Protein AF-A0A353ZXL9-F1 (afdb_monomer_lite)

Structure (mmCIF, N/CA/C/O backbone):
data_AF-A0A353ZXL9-F1
#
_entry.id   AF-A0A353ZXL9-F1
#
loop_
_atom_site.group_PDB
_atom_site.id
_atom_site.type_symbol
_atom_site.label_atom_id
_atom_site.label_alt_id
_atom_site.label_comp_id
_atom_site.label_asym_id
_atom_site.label_entity_id
_atom_site.label_seq_id
_atom_site.pdbx_PDB_ins_code
_atom_site.Cartn_x
_atom_site.Cartn_y
_atom_site.Cartn_z
_atom_site.occupancy
_atom_site.B_iso_or_equiv
_atom_site.auth_seq_id
_atom_site.auth_comp_id
_atom_site.auth_asym_id
_atom_site.auth_atom_id
_atom_site.pdbx_PDB_model_num
ATOM 1 N N . ALA A 1 1 ? 9.384 19.464 -4.577 1.00 44.44 1 ALA A N 1
ATOM 2 C CA . ALA A 1 1 ? 9.195 19.548 -6.039 1.00 44.44 1 ALA A CA 1
ATOM 3 C C . ALA A 1 1 ? 9.212 18.132 -6.593 1.00 44.44 1 ALA A C 1
ATOM 5 O O . ALA A 1 1 ? 10.160 17.411 -6.311 1.00 44.44 1 ALA A O 1
ATOM 6 N N . MET A 1 2 ? 8.154 17.696 -7.278 1.00 47.12 2 MET A N 1
ATOM 7 C CA . MET A 1 2 ? 8.129 16.373 -7.908 1.00 47.12 2 MET A CA 1
ATOM 8 C C . MET A 1 2 ? 8.989 16.441 -9.169 1.00 47.12 2 MET A C 1
ATOM 10 O O . MET A 1 2 ? 8.606 17.070 -10.151 1.00 47.12 2 MET A O 1
ATOM 14 N N . THR A 1 3 ? 10.189 15.875 -9.104 1.00 61.34 3 THR A N 1
ATOM 15 C CA . THR A 1 3 ? 11.103 15.776 -10.241 1.00 61.34 3 THR A CA 1
ATOM 16 C C . THR A 1 3 ? 10.408 14.998 -11.355 1.00 61.34 3 THR A C 1
ATOM 18 O O . THR A 1 3 ? 9.826 13.944 -11.092 1.00 61.34 3 THR A O 1
ATOM 21 N N . LEU A 1 4 ? 10.443 15.513 -12.588 1.00 64.88 4 LEU A N 1
ATOM 22 C CA . LEU A 1 4 ? 9.933 14.781 -13.748 1.00 64.88 4 LEU A CA 1
ATOM 23 C C . LEU A 1 4 ? 10.565 13.380 -13.774 1.00 64.88 4 LEU A C 1
ATOM 25 O O . LEU A 1 4 ? 11.781 13.268 -13.573 1.00 64.88 4 LEU A O 1
ATOM 29 N N . PRO A 1 5 ? 9.775 12.312 -13.985 1.00 67.25 5 PRO A N 1
ATOM 30 C CA . PRO A 1 5 ? 10.317 10.966 -14.013 1.00 67.25 5 PRO A CA 1
ATOM 31 C C . PRO A 1 5 ? 11.356 10.870 -15.131 1.00 67.25 5 PRO A C 1
ATOM 33 O O . PRO A 1 5 ? 11.065 11.110 -16.301 1.00 67.25 5 PRO A O 1
ATOM 36 N N . ARG A 1 6 ? 12.588 10.534 -14.738 1.00 80.19 6 ARG A N 1
ATOM 37 C CA . ARG A 1 6 ? 13.760 10.453 -15.621 1.00 80.19 6 ARG A CA 1
ATOM 38 C C . ARG A 1 6 ? 13.604 9.392 -16.721 1.00 80.19 6 ARG A C 1
ATOM 40 O O . ARG A 1 6 ? 14.282 9.487 -17.738 1.00 80.19 6 ARG A O 1
ATOM 47 N N . TRP A 1 7 ? 12.718 8.413 -16.524 1.00 84.94 7 TRP A N 1
ATOM 48 C CA . TRP A 1 7 ? 12.459 7.309 -17.450 1.00 84.94 7 TRP A CA 1
ATOM 49 C C . TRP A 1 7 ? 10.973 6.957 -17.506 1.00 84.94 7 TRP A C 1
ATOM 51 O O . TRP A 1 7 ? 10.260 7.099 -16.509 1.00 84.94 7 TRP A O 1
ATOM 61 N N . LYS A 1 8 ? 10.520 6.430 -18.649 1.00 88.19 8 LYS A N 1
ATOM 62 C CA . LYS A 1 8 ? 9.186 5.832 -18.782 1.00 88.19 8 LYS A CA 1
ATOM 63 C C . LYS A 1 8 ? 9.251 4.324 -18.555 1.00 88.19 8 LYS A C 1
ATOM 65 O O . LYS A 1 8 ? 10.103 3.642 -19.117 1.00 88.19 8 LYS A O 1
ATOM 70 N N . THR A 1 9 ? 8.301 3.778 -17.796 1.00 85.31 9 THR A N 1
ATOM 71 C CA . THR A 1 9 ? 8.232 2.334 -17.506 1.00 85.31 9 THR A CA 1
ATOM 72 C C . THR A 1 9 ? 8.159 1.484 -18.774 1.00 85.31 9 THR A C 1
ATOM 74 O O . THR A 1 9 ? 8.820 0.454 -18.850 1.00 85.31 9 THR A O 1
ATOM 77 N N . SER A 1 10 ? 7.413 1.922 -19.792 1.00 90.12 10 SER A N 1
ATOM 78 C CA . SER A 1 10 ? 7.309 1.207 -21.071 1.00 90.12 10 SER A CA 1
ATOM 79 C C . SER A 1 10 ? 8.652 1.082 -21.796 1.00 90.12 10 SER A C 1
ATOM 81 O O . SER A 1 10 ? 8.924 0.044 -22.394 1.00 90.12 10 SER A O 1
ATOM 83 N N . GLU A 1 11 ? 9.508 2.103 -21.712 1.00 91.81 11 GLU A N 1
ATOM 84 C CA . GLU A 1 11 ? 10.841 2.099 -22.324 1.00 91.81 11 GLU A CA 1
ATOM 85 C C . GLU A 1 11 ? 11.769 1.106 -21.613 1.00 91.81 11 GLU A C 1
ATOM 87 O O . GLU A 1 11 ? 12.456 0.331 -22.277 1.00 91.81 11 GLU A O 1
ATOM 92 N N . ILE A 1 12 ? 11.723 1.068 -20.275 1.00 90.25 12 ILE A N 1
ATOM 93 C CA . ILE A 1 12 ? 12.501 0.124 -19.458 1.00 90.25 12 ILE A CA 1
ATOM 94 C C . ILE A 1 12 ? 12.039 -1.319 -19.705 1.00 90.25 12 ILE A C 1
ATOM 96 O O . ILE A 1 12 ? 12.867 -2.213 -19.880 1.00 90.25 12 ILE A O 1
ATOM 100 N N . VAL A 1 13 ? 10.723 -1.561 -19.755 1.00 89.44 13 VAL A N 1
ATOM 101 C CA . VAL A 1 13 ? 10.155 -2.891 -20.043 1.00 89.44 13 VAL A CA 1
ATOM 102 C C . VAL A 1 13 ? 10.599 -3.369 -21.420 1.00 89.44 13 VAL A C 1
ATOM 104 O O . VAL A 1 13 ? 11.067 -4.496 -21.549 1.00 89.44 13 VAL A O 1
ATOM 107 N N . HIS A 1 14 ? 10.509 -2.510 -22.436 1.00 92.19 14 HIS A N 1
ATOM 108 C CA . HIS A 1 14 ? 10.928 -2.869 -23.783 1.00 92.19 14 HIS A CA 1
ATOM 109 C C . HIS A 1 14 ? 12.426 -3.204 -23.843 1.00 92.19 14 HIS A C 1
ATOM 111 O O . HIS A 1 14 ? 12.771 -4.269 -24.343 1.00 92.19 14 HIS A O 1
ATOM 117 N N . ALA A 1 15 ? 13.299 -2.366 -23.268 1.00 93.06 15 ALA A N 1
ATOM 118 C CA . ALA A 1 15 ? 14.740 -2.635 -23.214 1.00 93.06 15 ALA A CA 1
ATOM 119 C C . ALA A 1 15 ? 15.076 -3.939 -22.465 1.00 93.06 15 ALA A C 1
ATOM 121 O O . ALA A 1 15 ? 15.978 -4.670 -22.870 1.00 93.06 15 ALA A O 1
ATOM 122 N N . SER A 1 16 ? 14.314 -4.264 -21.415 1.00 90.00 16 SER A N 1
ATOM 123 C CA . SER A 1 16 ? 14.467 -5.515 -20.659 1.00 90.00 16 SER A CA 1
ATOM 124 C C . SER A 1 16 ? 14.080 -6.743 -21.484 1.00 90.00 16 SER A C 1
ATOM 126 O O . SER A 1 16 ? 14.797 -7.739 -21.471 1.00 90.00 16 SER A O 1
ATOM 128 N N . LEU A 1 17 ? 12.972 -6.670 -22.232 1.00 89.75 17 LEU A N 1
ATOM 129 C CA . LEU A 1 17 ? 12.500 -7.765 -23.087 1.00 89.75 17 LEU A CA 1
ATOM 130 C C . LEU A 1 17 ? 13.410 -7.997 -24.298 1.00 89.75 17 LEU A C 1
ATOM 132 O O . LEU A 1 17 ? 13.572 -9.135 -24.726 1.00 89.75 17 LEU A O 1
ATOM 136 N N . THR A 1 18 ? 14.013 -6.936 -24.840 1.00 93.38 18 THR A N 1
ATOM 137 C CA . THR A 1 18 ? 14.960 -7.031 -25.961 1.00 93.38 18 THR A CA 1
ATOM 138 C C . THR A 1 18 ? 16.404 -7.273 -25.518 1.00 93.38 18 THR A C 1
ATOM 140 O O . THR A 1 18 ? 17.283 -7.308 -26.372 1.00 93.38 18 THR A O 1
ATOM 143 N N . GLN A 1 19 ? 16.661 -7.400 -24.209 1.00 87.69 19 GLN A N 1
ATOM 144 C CA . GLN A 1 19 ? 18.001 -7.546 -23.620 1.00 87.69 19 GLN A CA 1
ATOM 145 C C . GLN A 1 19 ? 18.995 -6.467 -24.089 1.00 87.69 19 GLN A C 1
ATOM 147 O O . GLN A 1 19 ? 20.175 -6.727 -24.324 1.00 87.69 19 GLN A O 1
ATOM 152 N N . ASP A 1 20 ? 18.508 -5.236 -24.239 1.00 91.12 20 ASP A N 1
ATOM 153 C CA . ASP A 1 20 ? 19.304 -4.116 -24.729 1.00 91.12 20 ASP A CA 1
ATOM 154 C C . ASP A 1 20 ? 20.106 -3.482 -23.587 1.00 91.12 20 ASP A C 1
ATOM 156 O O . ASP A 1 20 ? 19.612 -2.637 -22.835 1.00 91.12 20 ASP A O 1
ATOM 160 N N . ALA A 1 21 ? 21.371 -3.886 -23.475 1.00 86.69 21 ALA A N 1
ATOM 161 C CA . ALA A 1 21 ? 22.278 -3.409 -22.437 1.00 86.69 21 ALA A CA 1
ATOM 162 C C . ALA A 1 21 ? 22.682 -1.926 -22.583 1.00 86.69 21 ALA A C 1
ATOM 164 O O . ALA A 1 21 ? 23.240 -1.360 -21.644 1.00 86.69 21 ALA A O 1
ATOM 165 N N . ALA A 1 22 ? 22.405 -1.281 -23.725 1.00 92.00 22 ALA A N 1
ATOM 166 C CA . ALA A 1 22 ? 22.723 0.130 -23.953 1.00 92.00 22 ALA A CA 1
ATOM 167 C C . ALA A 1 22 ? 21.638 1.086 -23.423 1.00 92.00 22 ALA A C 1
ATOM 169 O O . ALA A 1 22 ? 21.855 2.299 -23.362 1.00 92.00 22 ALA A O 1
ATOM 170 N N . ARG A 1 23 ? 20.474 0.560 -23.018 1.00 91.81 23 ARG A N 1
ATOM 171 C CA . ARG A 1 23 ? 19.369 1.324 -22.421 1.00 91.81 23 ARG A CA 1
ATOM 172 C C . ARG A 1 23 ? 19.077 0.856 -20.989 1.00 91.81 23 ARG A C 1
ATOM 174 O O . ARG A 1 23 ? 19.382 -0.285 -20.642 1.00 91.81 23 ARG A O 1
ATOM 181 N N . PRO A 1 24 ? 18.477 1.713 -20.135 1.00 90.88 24 PRO A N 1
ATOM 182 C CA . PRO A 1 24 ? 18.011 1.291 -18.816 1.00 90.88 24 PRO A CA 1
ATOM 183 C C . PRO A 1 24 ? 17.079 0.076 -18.922 1.00 90.88 24 PRO A C 1
ATOM 185 O O . PRO A 1 24 ? 16.075 0.130 -19.628 1.00 90.88 24 PRO A O 1
ATOM 188 N N . HIS A 1 25 ? 17.404 -0.998 -18.207 1.00 89.25 25 HIS A N 1
ATOM 189 C CA . HIS A 1 25 ? 16.661 -2.258 -18.189 1.00 89.25 25 HIS A CA 1
ATOM 190 C C . HIS A 1 25 ? 16.655 -2.850 -16.771 1.00 89.25 25 HIS A C 1
ATOM 192 O O . HIS A 1 25 ? 17.436 -2.441 -15.909 1.00 89.25 25 HIS A O 1
ATOM 198 N N . PHE A 1 26 ? 15.762 -3.802 -16.511 1.00 85.19 26 PHE A N 1
ATOM 199 C CA . PHE A 1 26 ? 15.720 -4.526 -15.246 1.00 85.19 26 PHE A CA 1
ATOM 200 C C . PHE A 1 26 ? 16.854 -5.550 -15.177 1.00 85.19 26 PHE A C 1
ATOM 202 O O . PHE A 1 26 ? 17.006 -6.380 -16.072 1.00 85.19 26 PHE A O 1
ATOM 209 N N . LEU A 1 27 ? 17.625 -5.519 -14.090 1.00 80.62 27 LEU A N 1
ATOM 210 C CA . LEU A 1 27 ? 18.603 -6.557 -13.783 1.00 80.62 27 LEU A CA 1
ATOM 211 C C . LEU A 1 27 ? 17.886 -7.722 -13.099 1.00 80.62 27 LEU A C 1
ATOM 213 O O . LEU A 1 27 ? 17.149 -7.524 -12.133 1.00 80.62 27 LEU A O 1
ATOM 217 N N . ALA A 1 28 ? 18.079 -8.934 -13.613 1.00 73.56 28 ALA A N 1
ATOM 218 C CA . ALA A 1 28 ? 17.532 -10.127 -12.986 1.00 73.56 28 ALA A CA 1
ATOM 219 C C . ALA A 1 28 ? 18.352 -10.522 -11.738 1.00 73.56 28 ALA A C 1
ATOM 221 O O . ALA A 1 28 ? 19.579 -10.405 -11.767 1.00 73.56 28 ALA A O 1
ATOM 222 N N . PRO A 1 29 ? 17.705 -11.050 -10.681 1.00 72.25 29 PRO A N 1
ATOM 223 C CA . PRO A 1 29 ? 16.257 -11.171 -10.507 1.00 72.25 29 PRO A CA 1
ATOM 224 C C . PRO A 1 29 ? 15.657 -9.866 -9.959 1.00 72.25 29 PRO A C 1
ATOM 226 O O . PRO A 1 29 ? 16.016 -9.424 -8.870 1.00 72.25 29 PRO A O 1
ATOM 229 N N . VAL A 1 30 ? 14.709 -9.265 -10.686 1.00 66.19 30 VAL A N 1
ATOM 230 C CA . VAL A 1 30 ? 13.892 -8.176 -10.135 1.00 66.19 30 VAL A CA 1
ATOM 231 C C . VAL A 1 30 ? 12.631 -8.786 -9.529 1.00 66.19 30 VAL A C 1
ATOM 233 O O . VAL A 1 30 ? 11.938 -9.565 -10.189 1.00 66.19 30 VAL A O 1
ATOM 236 N N . ASP A 1 31 ? 12.328 -8.454 -8.276 1.00 68.81 31 ASP A N 1
ATOM 237 C CA . ASP A 1 31 ? 11.070 -8.872 -7.666 1.00 68.81 31 ASP A CA 1
ATOM 238 C C . ASP A 1 31 ? 9.918 -8.018 -8.218 1.00 68.81 31 ASP A C 1
ATOM 240 O O . ASP A 1 31 ? 9.647 -6.897 -7.778 1.00 68.81 31 ASP A O 1
ATOM 244 N N . LEU A 1 32 ? 9.230 -8.562 -9.221 1.00 67.31 32 LEU A N 1
ATOM 245 C CA . LEU A 1 32 ? 8.052 -7.939 -9.819 1.00 67.31 32 LEU A CA 1
ATOM 246 C C . LEU A 1 32 ? 6.862 -7.871 -8.846 1.00 67.31 32 LEU A C 1
ATOM 248 O O . LEU A 1 32 ? 5.935 -7.097 -9.095 1.00 67.31 32 LEU A O 1
ATOM 252 N N . GLN A 1 33 ? 6.871 -8.627 -7.737 1.00 63.75 33 GLN A N 1
ATOM 253 C CA . GLN A 1 33 ? 5.816 -8.558 -6.724 1.00 63.75 33 GLN A CA 1
ATOM 254 C C . GLN A 1 33 ? 5.814 -7.211 -6.014 1.00 63.75 33 GLN A C 1
ATOM 256 O O . GLN A 1 33 ? 4.738 -6.676 -5.769 1.00 63.75 33 GLN A O 1
ATOM 261 N N . VAL A 1 34 ? 6.980 -6.610 -5.760 1.00 64.31 34 VAL A N 1
ATOM 262 C CA . VAL A 1 34 ? 7.062 -5.278 -5.141 1.00 64.31 34 VAL A CA 1
ATOM 263 C C . VAL A 1 34 ? 6.475 -4.216 -6.074 1.00 64.31 34 VAL A C 1
ATOM 265 O O . VAL A 1 34 ? 5.670 -3.396 -5.643 1.00 64.31 34 VAL A O 1
ATOM 268 N N . ILE A 1 35 ? 6.771 -4.285 -7.376 1.00 61.38 35 ILE A N 1
ATOM 269 C CA . ILE A 1 35 ? 6.202 -3.372 -8.385 1.00 61.38 35 ILE A CA 1
ATOM 270 C C . ILE A 1 35 ? 4.680 -3.559 -8.501 1.00 61.38 35 ILE A C 1
ATOM 272 O O . ILE A 1 35 ? 3.935 -2.585 -8.603 1.00 61.38 35 ILE A O 1
ATOM 276 N N . LYS A 1 36 ? 4.198 -4.805 -8.436 1.00 62.22 36 LYS A N 1
ATOM 277 C CA . LYS A 1 36 ? 2.765 -5.125 -8.424 1.00 62.22 36 LYS A CA 1
ATOM 278 C C . LYS A 1 36 ? 2.079 -4.658 -7.133 1.00 62.22 36 LYS A C 1
ATOM 280 O O . LYS A 1 36 ? 0.956 -4.166 -7.193 1.00 62.22 36 LYS A O 1
ATOM 285 N N . ALA A 1 37 ? 2.751 -4.758 -5.987 1.00 58.88 37 ALA A N 1
ATOM 286 C CA . ALA A 1 37 ? 2.271 -4.278 -4.693 1.00 58.88 37 ALA A CA 1
ATOM 287 C C . ALA A 1 37 ? 2.232 -2.742 -4.619 1.00 58.88 37 ALA A C 1
ATOM 289 O O . ALA A 1 37 ? 1.343 -2.179 -3.986 1.00 58.88 37 ALA A O 1
ATOM 290 N N . CYS A 1 38 ? 3.099 -2.036 -5.353 1.00 59.12 38 CYS A N 1
ATOM 291 C CA . CYS A 1 38 ? 2.945 -0.593 -5.565 1.00 59.12 38 CYS A CA 1
ATOM 292 C C . CYS A 1 38 ? 1.650 -0.236 -6.328 1.00 59.12 38 CYS A C 1
ATOM 294 O O . CYS A 1 38 ? 1.227 0.917 -6.303 1.00 59.12 38 CYS A O 1
ATOM 296 N N . GLY A 1 39 ? 1.018 -1.214 -6.988 1.00 53.47 39 GLY A N 1
ATOM 297 C CA . GLY A 1 39 ? -0.257 -1.108 -7.694 1.00 53.47 39 GLY A CA 1
ATOM 298 C C . GLY A 1 39 ? -1.466 -1.643 -6.920 1.00 53.47 39 GLY A C 1
ATOM 299 O O . GLY A 1 39 ? -2.471 -1.961 -7.560 1.00 53.47 39 GLY A O 1
ATOM 300 N N . VAL A 1 40 ? -1.408 -1.766 -5.584 1.00 52.41 40 VAL A N 1
ATOM 301 C CA . VAL A 1 40 ? -2.607 -2.012 -4.758 1.00 52.41 40 VAL A CA 1
ATOM 302 C C . VAL A 1 40 ? -3.588 -0.862 -5.011 1.00 52.41 40 VAL A C 1
ATOM 304 O O . VAL A 1 40 ? -3.424 0.262 -4.550 1.00 52.41 40 VAL A O 1
ATOM 307 N N . THR A 1 41 ? -4.571 -1.147 -5.858 1.00 55.75 41 THR A N 1
ATOM 308 C CA . THR A 1 41 ? -5.429 -0.175 -6.553 1.00 55.75 41 THR A CA 1
ATOM 309 C C . THR A 1 41 ? -6.841 -0.123 -5.983 1.00 55.75 41 THR A C 1
ATOM 311 O O . THR A 1 41 ? -7.703 0.551 -6.533 1.00 55.75 41 THR A O 1
ATOM 314 N N . PHE A 1 42 ? -7.072 -0.777 -4.849 1.00 62.72 42 PHE A N 1
ATOM 315 C CA . PHE A 1 42 ? -8.319 -0.703 -4.103 1.00 62.72 42 PHE A CA 1
ATOM 316 C C . PHE A 1 42 ? -7.954 -0.487 -2.641 1.00 62.72 42 PHE A C 1
ATOM 318 O O . PHE A 1 42 ? -7.516 -1.413 -1.959 1.00 62.72 42 PHE A O 1
ATOM 325 N N . VAL A 1 43 ? -8.070 0.765 -2.191 1.00 66.81 43 VAL A N 1
ATOM 326 C CA . VAL A 1 43 ? -7.879 1.150 -0.783 1.00 66.81 43 VAL A CA 1
ATOM 327 C C . VAL A 1 43 ? -8.737 0.258 0.118 1.00 66.81 43 VAL A C 1
ATOM 329 O O . VAL A 1 43 ? -8.253 -0.194 1.147 1.00 66.81 43 VAL A O 1
ATOM 332 N N . ASP A 1 44 ? -9.930 -0.116 -0.343 1.00 69.12 44 ASP A N 1
ATOM 333 C CA . ASP A 1 44 ? -10.810 -1.087 0.308 1.00 69.12 44 ASP A CA 1
ATOM 334 C C . ASP A 1 44 ? -10.134 -2.443 0.528 1.00 69.12 44 ASP A C 1
ATOM 336 O O . ASP A 1 44 ? -10.076 -2.920 1.653 1.00 69.12 44 ASP A O 1
ATOM 340 N N . SER A 1 45 ? -9.553 -3.055 -0.510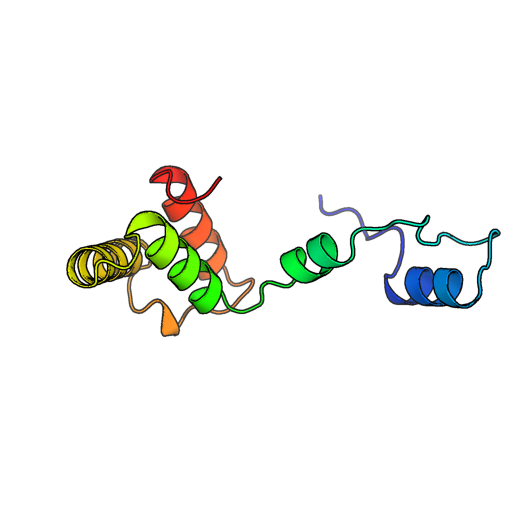 1.00 71.06 45 SER A N 1
ATOM 341 C CA . SER A 1 45 ? -8.869 -4.351 -0.374 1.00 71.06 45 SER A CA 1
ATOM 342 C C . SER A 1 45 ? -7.632 -4.270 0.516 1.00 71.06 45 SER A C 1
ATOM 344 O O . SER A 1 45 ? -7.256 -5.257 1.145 1.00 71.06 45 SER A O 1
ATOM 346 N N . MET A 1 46 ? -6.985 -3.105 0.562 1.00 73.44 46 MET A N 1
ATOM 347 C CA . MET A 1 46 ? -5.860 -2.875 1.455 1.00 73.44 46 MET A CA 1
ATOM 348 C C . MET A 1 46 ? -6.302 -2.755 2.912 1.00 73.44 46 MET A C 1
ATOM 350 O O . MET A 1 46 ? -5.730 -3.410 3.777 1.00 73.44 46 MET A O 1
ATOM 354 N N . ILE A 1 47 ? -7.325 -1.943 3.172 1.00 75.88 47 ILE A N 1
ATOM 355 C CA . ILE A 1 47 ? -7.901 -1.752 4.502 1.00 75.88 47 ILE A CA 1
ATOM 356 C C . ILE A 1 47 ? -8.471 -3.073 5.017 1.00 75.88 47 ILE A C 1
ATOM 358 O O . ILE A 1 47 ? -8.184 -3.449 6.147 1.00 75.88 47 ILE A O 1
ATOM 362 N N . GLU A 1 48 ? -9.195 -3.821 4.185 1.00 80.44 48 GLU A N 1
ATOM 363 C CA . GLU A 1 48 ? -9.724 -5.137 4.553 1.00 80.44 48 GLU A CA 1
ATOM 364 C C . GLU A 1 48 ? -8.611 -6.134 4.898 1.00 80.44 48 GLU A C 1
ATOM 366 O O . GLU A 1 48 ? -8.751 -6.882 5.860 1.00 80.44 48 GLU A O 1
ATOM 371 N N . ARG A 1 49 ? -7.465 -6.092 4.204 1.00 81.50 49 ARG A N 1
ATOM 372 C CA . ARG A 1 49 ? -6.282 -6.885 4.578 1.00 81.50 49 ARG A CA 1
ATOM 373 C C . ARG A 1 49 ? -5.695 -6.487 5.929 1.00 81.50 49 ARG A C 1
ATOM 375 O O . ARG A 1 49 ? -5.370 -7.359 6.724 1.00 81.50 49 ARG A O 1
ATOM 382 N N . VAL A 1 50 ? -5.575 -5.187 6.201 1.00 78.06 50 VAL A N 1
ATOM 383 C CA . VAL A 1 50 ? -5.102 -4.695 7.506 1.00 78.06 50 VAL A CA 1
ATOM 384 C C . VAL A 1 50 ? -6.060 -5.128 8.620 1.00 78.06 50 VAL A C 1
ATOM 386 O O . VAL A 1 50 ? -5.617 -5.550 9.684 1.00 78.06 50 VAL A O 1
ATOM 389 N N . ILE A 1 51 ? -7.371 -5.063 8.380 1.00 83.00 51 ILE A N 1
ATOM 390 C CA . ILE A 1 51 ? -8.390 -5.521 9.331 1.00 83.00 51 ILE A CA 1
ATOM 391 C C . ILE A 1 51 ? -8.252 -7.028 9.567 1.00 83.00 51 ILE A C 1
ATOM 393 O O . ILE A 1 51 ? -8.187 -7.457 10.716 1.00 83.00 51 ILE A O 1
ATOM 397 N N . GLU A 1 52 ? -8.145 -7.829 8.505 1.00 84.75 52 GLU A N 1
ATOM 398 C CA . GLU A 1 52 ? -7.945 -9.278 8.604 1.00 84.75 52 GLU A CA 1
ATOM 399 C C . GLU A 1 52 ? -6.701 -9.627 9.439 1.00 84.75 52 GLU A C 1
ATOM 401 O O . GLU A 1 52 ? -6.798 -10.401 10.394 1.00 84.75 52 GLU A O 1
ATOM 406 N N . GLU A 1 53 ? -5.556 -9.009 9.138 1.00 84.56 53 GLU A N 1
ATOM 407 C CA . GLU A 1 53 ? -4.280 -9.260 9.814 1.00 84.56 53 GLU A CA 1
ATOM 408 C C . GLU A 1 53 ? -4.341 -8.921 11.312 1.00 84.56 53 GLU A C 1
ATOM 410 O O . GLU A 1 53 ? -3.814 -9.654 12.149 1.00 84.56 53 GLU A O 1
ATOM 415 N N . ARG A 1 54 ? -5.033 -7.836 11.681 1.00 80.88 54 ARG A N 1
ATOM 416 C CA . ARG A 1 54 ? -5.169 -7.412 13.085 1.00 80.88 54 ARG A CA 1
ATOM 417 C C . ARG A 1 54 ? -6.178 -8.246 13.869 1.00 80.88 54 ARG A C 1
ATOM 419 O O . ARG A 1 54 ? -6.026 -8.414 15.086 1.00 80.88 54 ARG A O 1
ATOM 426 N N . CYS A 1 55 ? -7.207 -8.749 13.199 1.00 87.44 55 CYS A N 1
ATOM 427 C CA . CYS A 1 55 ? -8.289 -9.496 13.831 1.00 87.44 55 CYS A CA 1
ATOM 428 C C . CYS A 1 55 ? -8.022 -11.005 13.868 1.00 87.44 55 CYS A C 1
ATOM 430 O O . CYS A 1 55 ? -8.611 -11.688 14.703 1.00 87.44 55 CYS A O 1
ATOM 432 N N . GLY A 1 56 ? -7.130 -11.527 13.018 1.00 85.81 56 GLY A N 1
ATOM 433 C CA . GLY A 1 56 ? -6.777 -12.949 12.993 1.00 85.81 56 GLY A CA 1
ATOM 434 C C . GLY A 1 56 ? -7.971 -13.856 12.680 1.00 85.81 56 GLY A C 1
ATOM 435 O O . GLY A 1 56 ? -8.061 -14.958 13.213 1.00 85.81 56 GLY A O 1
ATOM 436 N N . GLY A 1 57 ? -8.921 -13.367 11.877 1.00 85.81 57 GLY A N 1
ATOM 437 C CA . GLY A 1 57 ? -10.163 -14.073 11.542 1.00 85.81 57 GLY A CA 1
ATOM 438 C C . GLY A 1 57 ? -11.320 -13.898 12.537 1.00 85.81 57 GLY A C 1
ATOM 439 O O . GLY A 1 57 ? -12.403 -14.422 12.286 1.00 85.81 57 GLY A O 1
ATOM 440 N N . ASP A 1 58 ? -11.146 -13.149 13.632 1.00 91.69 58 ASP A N 1
ATOM 441 C CA . ASP A 1 58 ? -12.242 -12.831 14.555 1.00 91.69 58 ASP A CA 1
ATOM 442 C C . ASP A 1 58 ? -13.215 -11.812 13.936 1.00 91.69 58 ASP A C 1
ATOM 444 O O . ASP A 1 58 ? -12.877 -10.647 13.702 1.00 91.69 58 ASP A O 1
ATOM 448 N N . ALA A 1 59 ? -14.446 -12.260 13.683 1.00 87.44 59 ALA A N 1
ATOM 449 C CA . ALA A 1 59 ? -15.479 -11.463 13.039 1.00 87.44 59 ALA A CA 1
ATOM 450 C C . ALA A 1 59 ? -15.965 -10.272 13.886 1.00 87.44 59 ALA A C 1
ATOM 452 O O . ALA A 1 59 ? -16.296 -9.234 13.309 1.00 87.44 59 ALA A O 1
ATOM 453 N N . SER A 1 60 ? -16.008 -10.387 15.221 1.00 90.44 60 SER A N 1
ATOM 454 C CA . SER A 1 60 ? -16.476 -9.290 16.084 1.00 90.44 60 SER A CA 1
ATOM 455 C C . SER A 1 60 ? -15.432 -8.178 16.135 1.00 90.44 60 SER A C 1
ATOM 457 O O . SER A 1 60 ? -15.744 -7.017 15.866 1.00 90.44 60 SER A O 1
ATOM 459 N N . ARG A 1 61 ? -14.163 -8.554 16.323 1.00 87.12 61 ARG A N 1
ATOM 460 C CA . ARG A 1 61 ? -13.029 -7.626 16.270 1.00 87.12 61 ARG A CA 1
ATOM 461 C C . ARG A 1 61 ? -12.912 -6.968 14.898 1.00 87.12 61 ARG A C 1
ATOM 463 O O . ARG A 1 61 ? -12.602 -5.783 14.819 1.00 87.12 61 ARG A O 1
ATOM 470 N N . ALA A 1 62 ? -13.188 -7.706 13.820 1.00 87.25 62 ALA A N 1
ATOM 471 C CA . ALA A 1 62 ? -13.195 -7.148 12.470 1.00 87.25 62 ALA A CA 1
ATOM 472 C C . ALA A 1 62 ? -14.313 -6.115 12.273 1.00 87.25 62 ALA A C 1
ATOM 474 O O . ALA A 1 62 ? -14.101 -5.109 11.597 1.00 87.25 62 ALA A O 1
ATOM 475 N N . ALA A 1 63 ? -15.493 -6.330 12.862 1.00 87.56 63 ALA A N 1
ATOM 476 C CA . ALA A 1 63 ? -16.581 -5.357 12.831 1.00 87.56 63 ALA A CA 1
ATOM 477 C C . ALA A 1 63 ? -16.221 -4.076 13.604 1.00 87.56 63 ALA A C 1
ATOM 479 O O . ALA A 1 63 ? -16.355 -2.983 13.055 1.00 87.56 63 ALA A O 1
ATOM 480 N N . GLU A 1 64 ? -15.676 -4.203 14.819 1.00 87.00 64 GLU A N 1
ATOM 481 C CA . GLU A 1 64 ? -15.207 -3.061 15.620 1.00 87.00 64 GLU A CA 1
ATOM 482 C C . GLU A 1 64 ? -14.131 -2.247 14.887 1.00 87.00 64 GLU A C 1
ATOM 484 O O . GLU A 1 64 ? -14.190 -1.015 14.842 1.00 87.00 64 GLU A O 1
ATOM 489 N N . MET A 1 65 ? -13.177 -2.930 14.246 1.00 82.81 65 MET A N 1
ATOM 490 C CA . MET A 1 65 ? -12.140 -2.287 13.440 1.00 82.81 65 MET A CA 1
ATOM 491 C C . MET A 1 65 ? -12.706 -1.580 12.205 1.00 82.81 65 MET A C 1
ATOM 493 O O . MET A 1 65 ? -12.294 -0.457 11.915 1.00 82.81 65 MET A O 1
ATOM 497 N N . ARG A 1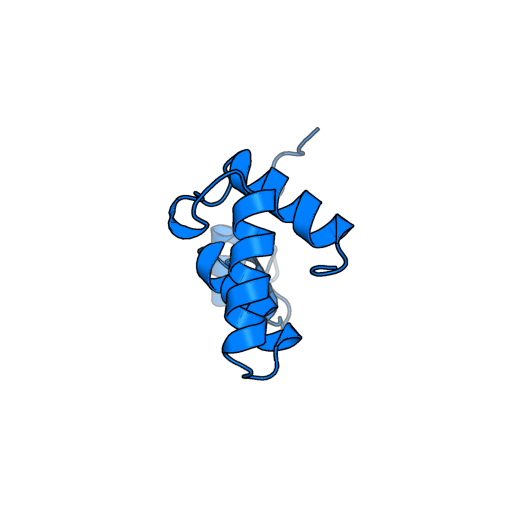 66 ? -13.674 -2.175 11.493 1.00 83.94 66 ARG A N 1
ATOM 498 C CA . ARG A 1 66 ? -14.347 -1.500 10.366 1.00 83.94 66 ARG A CA 1
ATOM 499 C C . ARG A 1 66 ? -15.043 -0.222 10.808 1.00 83.94 66 ARG A C 1
ATOM 501 O O . ARG A 1 66 ? -14.965 0.776 10.097 1.00 83.94 66 ARG A O 1
ATOM 508 N N . GLU A 1 67 ? -15.689 -0.225 11.970 1.00 84.44 67 GLU A N 1
ATOM 509 C CA . GLU A 1 67 ? -16.306 0.988 12.498 1.00 84.44 67 GLU A CA 1
ATOM 510 C C . GLU A 1 67 ? -15.278 2.053 12.891 1.00 84.44 67 GLU A C 1
ATOM 512 O O . GLU A 1 67 ? -15.474 3.231 12.587 1.00 84.44 67 GLU A O 1
ATOM 517 N N . LEU A 1 68 ? -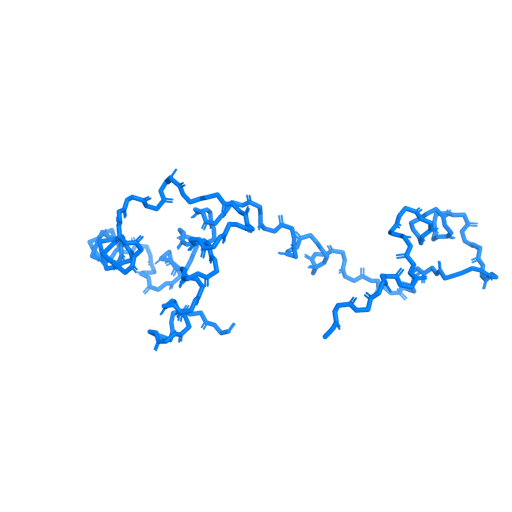14.189 1.660 13.562 1.00 79.31 68 LEU A N 1
ATOM 518 C CA . LEU A 1 68 ? -13.099 2.566 13.929 1.00 79.31 68 LEU A CA 1
ATOM 519 C C . LEU A 1 68 ? -12.530 3.249 12.681 1.00 79.31 68 LEU A C 1
ATOM 521 O O . LEU A 1 68 ? -12.447 4.477 12.626 1.00 79.31 68 LEU A O 1
ATOM 525 N N . VAL A 1 69 ? -12.210 2.449 11.663 1.00 76.44 69 VAL A N 1
ATOM 526 C CA . VAL A 1 69 ? -11.690 2.934 10.387 1.00 76.44 69 VAL A CA 1
ATOM 527 C C . VAL A 1 69 ? -12.743 3.788 9.670 1.00 76.44 69 VAL A C 1
ATOM 529 O O . VAL A 1 69 ? -12.424 4.879 9.222 1.00 76.44 69 VAL A O 1
ATOM 532 N N . GLY A 1 70 ? -14.018 3.395 9.628 1.00 78.56 70 GLY A N 1
ATOM 533 C CA . GLY A 1 70 ? -15.080 4.216 9.029 1.00 78.56 70 GLY A CA 1
ATOM 534 C C . GLY A 1 70 ? -15.248 5.592 9.695 1.00 78.56 70 GLY A C 1
ATOM 535 O O . GLY A 1 70 ? -15.370 6.609 9.009 1.00 78.56 70 GLY A O 1
ATOM 536 N N . ARG A 1 71 ? -15.180 5.658 11.035 1.00 77.12 71 ARG A N 1
ATOM 537 C CA . ARG A 1 71 ? -15.230 6.924 11.793 1.00 77.12 71 ARG A CA 1
ATOM 538 C C . ARG A 1 71 ? -14.028 7.818 11.496 1.00 77.12 71 ARG A C 1
ATOM 540 O O . ARG A 1 71 ? -14.213 9.006 11.247 1.00 77.12 71 ARG A O 1
ATOM 547 N N . ALA A 1 72 ? -12.827 7.244 11.471 1.00 69.81 72 ALA A N 1
ATOM 548 C CA . ALA A 1 72 ? -11.593 7.940 11.111 1.00 69.81 72 ALA A CA 1
ATOM 549 C C . ALA A 1 72 ? -11.640 8.565 9.704 1.00 69.81 72 ALA A C 1
ATOM 551 O O . ALA A 1 72 ? -11.017 9.596 9.459 1.00 69.81 72 ALA A O 1
ATOM 552 N N . LEU A 1 73 ? -12.388 7.948 8.788 1.00 69.38 73 LEU A N 1
ATOM 553 C CA . LEU A 1 73 ? -12.470 8.336 7.378 1.00 69.38 73 LEU A CA 1
ATOM 554 C C . LEU A 1 73 ? -13.680 9.215 7.045 1.00 69.38 73 LEU A C 1
ATOM 556 O O . LEU A 1 73 ? -13.837 9.623 5.895 1.00 69.38 73 LEU A O 1
ATOM 560 N N . GLY A 1 74 ? -14.527 9.524 8.033 1.00 67.25 74 GLY A N 1
ATOM 561 C CA . GLY A 1 74 ? -15.714 10.359 7.850 1.00 67.25 74 GLY A CA 1
ATOM 562 C C . GLY A 1 74 ? -16.850 9.687 7.070 1.00 67.25 74 GLY A C 1
ATOM 563 O O . GLY A 1 74 ? -17.680 10.391 6.495 1.00 67.25 74 GLY A O 1
ATOM 564 N N . GLY A 1 75 ? -16.909 8.350 7.020 1.00 70.44 75 GLY A N 1
ATOM 565 C CA . GLY A 1 75 ? -17.965 7.632 6.304 1.00 70.44 75 GLY A CA 1
ATOM 566 C C . GLY A 1 75 ? -17.620 6.187 5.937 1.00 70.44 75 GLY A C 1
ATOM 567 O O . GLY A 1 75 ? -16.809 5.531 6.584 1.00 70.44 75 GLY A O 1
ATOM 568 N N . SER A 1 76 ? -18.269 5.672 4.887 1.00 66.56 76 SER A N 1
ATOM 569 C CA . SER A 1 76 ? -18.032 4.306 4.405 1.00 66.56 76 SER A CA 1
ATOM 570 C C . SER A 1 76 ? -16.716 4.204 3.636 1.00 66.56 76 SER A C 1
ATOM 572 O O . SER A 1 76 ? -16.515 4.921 2.648 1.00 66.56 76 SER A O 1
ATOM 574 N N . ILE A 1 77 ? -15.877 3.242 4.037 1.00 65.06 77 ILE A N 1
ATOM 575 C CA . ILE A 1 77 ? -14.629 2.850 3.359 1.00 65.06 77 ILE A CA 1
ATOM 576 C C . ILE A 1 77 ? -14.866 2.649 1.855 1.00 65.06 77 ILE A C 1
ATOM 578 O O . ILE A 1 77 ? -14.111 3.181 1.049 1.00 65.06 77 ILE A O 1
ATOM 582 N N . SER A 1 78 ? -16.005 2.045 1.489 1.00 67.31 78 SER A N 1
ATOM 583 C CA . SER A 1 78 ? -16.400 1.709 0.110 1.00 67.31 78 SER A CA 1
ATOM 584 C C . SER A 1 78 ? -16.504 2.886 -0.872 1.00 67.31 78 SER A C 1
ATOM 586 O O . SER A 1 78 ? -16.794 2.691 -2.051 1.00 67.31 78 SER A O 1
ATOM 588 N N . SER A 1 79 ? -16.379 4.123 -0.392 1.00 70.62 79 SER A N 1
ATOM 589 C CA . SER A 1 79 ? -16.473 5.342 -1.202 1.00 70.62 79 SER A CA 1
ATOM 590 C C . SER A 1 79 ? -15.111 5.973 -1.522 1.00 70.62 79 SER A C 1
ATOM 592 O O . SER A 1 79 ? -15.043 6.967 -2.252 1.00 70.62 79 SER A O 1
ATOM 594 N N . ILE A 1 80 ? -14.011 5.413 -1.008 1.00 7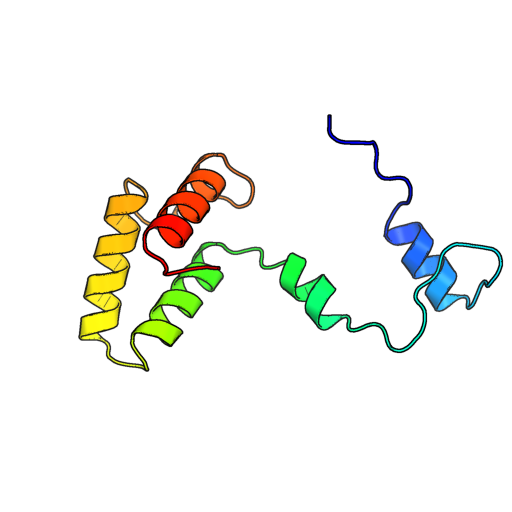2.31 80 ILE A N 1
ATOM 595 C CA . ILE A 1 80 ? -12.687 6.029 -1.106 1.00 72.31 80 ILE A CA 1
ATOM 596 C C . ILE A 1 80 ? -12.054 5.754 -2.468 1.00 72.31 80 ILE A C 1
ATOM 598 O O . ILE A 1 80 ? -11.720 4.628 -2.834 1.00 72.31 80 ILE A O 1
ATOM 602 N N . ARG A 1 81 ? -11.806 6.831 -3.221 1.00 72.62 81 ARG A N 1
ATOM 603 C CA . ARG A 1 81 ? -11.137 6.751 -4.523 1.00 72.62 81 ARG A CA 1
ATOM 604 C C . ARG A 1 81 ? -9.606 6.725 -4.372 1.00 72.62 81 ARG A C 1
ATOM 606 O O . ARG A 1 81 ? -9.058 7.621 -3.720 1.00 72.62 81 ARG A O 1
ATOM 613 N N . PRO A 1 82 ? -8.886 5.802 -5.036 1.00 70.69 82 PRO A N 1
ATOM 614 C CA . PRO A 1 82 ? -7.423 5.791 -5.053 1.00 70.69 82 PRO A CA 1
ATOM 615 C C . PRO A 1 82 ? -6.818 7.114 -5.542 1.00 70.69 82 PRO A C 1
ATOM 617 O O . PRO A 1 82 ? -7.314 7.723 -6.492 1.00 70.69 82 PRO A O 1
ATOM 620 N N . GLY A 1 83 ? -5.744 7.562 -4.885 1.00 71.94 83 GLY A N 1
ATOM 621 C CA . GLY A 1 83 ? -5.048 8.815 -5.209 1.00 71.94 83 GLY A CA 1
ATOM 622 C C . GLY A 1 83 ? -5.810 10.098 -4.851 1.00 71.94 83 GLY A C 1
ATOM 623 O O . GLY A 1 83 ? -5.306 11.190 -5.101 1.00 71.94 83 GLY A O 1
ATOM 624 N N . SER A 1 84 ? -7.008 9.991 -4.271 1.00 77.62 84 SER A N 1
ATOM 625 C CA . SER A 1 84 ? -7.770 11.152 -3.807 1.00 77.62 84 SER A CA 1
ATOM 626 C C . SER A 1 84 ? -7.211 11.726 -2.495 1.00 77.62 84 SER A C 1
ATOM 628 O O . SER A 1 84 ? -6.527 11.016 -1.750 1.00 77.62 84 SER A O 1
ATOM 630 N N . PRO A 1 85 ? -7.548 12.983 -2.149 1.00 79.06 85 PRO A N 1
ATOM 631 C CA . PRO A 1 85 ? -7.231 13.546 -0.837 1.00 79.06 85 PRO A CA 1
ATOM 632 C C . PRO A 1 85 ? -7.765 12.701 0.329 1.00 79.06 85 PRO A C 1
ATOM 634 O O . PRO A 1 85 ? -7.064 12.530 1.321 1.00 79.06 85 PRO A O 1
ATOM 637 N N . ALA A 1 86 ? -8.954 12.105 0.183 1.00 74.81 86 ALA A N 1
ATOM 638 C CA . ALA A 1 86 ? -9.537 11.214 1.187 1.00 74.81 86 ALA A CA 1
ATOM 639 C C . ALA A 1 86 ? -8.687 9.950 1.406 1.00 74.81 86 ALA A C 1
ATOM 641 O O . ALA A 1 86 ? -8.470 9.545 2.542 1.00 74.81 86 ALA A O 1
ATOM 642 N N . ALA A 1 87 ? -8.130 9.367 0.337 1.00 75.12 87 ALA A N 1
ATOM 643 C CA . ALA A 1 87 ? -7.214 8.229 0.451 1.00 75.12 87 ALA A CA 1
ATOM 644 C C . ALA A 1 87 ? -5.894 8.605 1.150 1.00 75.12 87 ALA A C 1
ATOM 646 O O . ALA A 1 87 ? -5.334 7.805 1.899 1.00 75.12 87 ALA A O 1
ATOM 647 N N . ALA A 1 88 ? -5.393 9.824 0.927 1.00 78.00 88 ALA A N 1
ATOM 648 C CA . ALA A 1 88 ? -4.205 10.317 1.619 1.00 78.00 88 ALA A CA 1
ATOM 649 C C . ALA A 1 88 ? -4.467 10.541 3.116 1.00 78.00 88 ALA A C 1
ATOM 651 O O . ALA A 1 88 ? -3.619 10.198 3.936 1.00 78.00 88 ALA A O 1
ATOM 652 N N . GLU A 1 89 ? -5.636 11.075 3.472 1.00 76.94 89 GLU A N 1
ATOM 653 C CA . GLU A 1 89 ? -6.036 11.251 4.869 1.00 76.94 89 GLU A CA 1
ATOM 654 C C . GLU A 1 89 ? -6.245 9.906 5.567 1.00 76.94 89 GLU A C 1
ATOM 656 O O . GLU A 1 89 ? -5.747 9.698 6.672 1.00 76.94 89 GLU A O 1
ATOM 661 N N . ALA A 1 90 ? -6.841 8.941 4.863 1.00 75.56 90 ALA A N 1
ATOM 662 C CA . ALA A 1 90 ? -6.997 7.582 5.355 1.00 75.56 90 ALA A CA 1
ATOM 663 C C . ALA A 1 90 ? -5.682 6.940 5.770 1.00 75.56 90 ALA A C 1
ATOM 665 O O . ALA A 1 90 ? -5.551 6.392 6.864 1.00 75.56 90 ALA A O 1
ATOM 666 N N . LYS A 1 91 ? -4.679 7.066 4.901 1.00 76.19 91 LYS A N 1
ATOM 667 C CA . LYS A 1 91 ? -3.338 6.571 5.173 1.00 76.19 91 LYS A CA 1
ATOM 668 C C . LYS A 1 91 ? -2.738 7.218 6.425 1.00 76.19 91 LYS A C 1
ATOM 670 O O . LYS A 1 91 ? -2.117 6.514 7.212 1.00 76.19 91 LYS A O 1
ATOM 675 N N . LYS A 1 92 ? -2.917 8.529 6.629 1.00 80.12 92 LYS A N 1
ATOM 676 C CA . LYS A 1 92 ? -2.380 9.215 7.817 1.00 80.12 92 LYS A CA 1
ATOM 677 C C . LYS A 1 92 ? -2.991 8.683 9.105 1.00 80.12 92 LYS A C 1
ATOM 679 O O . LYS A 1 92 ? -2.243 8.423 10.040 1.00 80.12 92 LYS A O 1
ATOM 684 N N . VAL A 1 93 ? -4.313 8.506 9.147 1.00 77.38 93 VAL A N 1
ATOM 685 C CA . VAL A 1 93 ? -4.980 7.998 10.352 1.00 77.38 93 VAL A CA 1
ATOM 686 C C . VAL A 1 93 ? -4.544 6.564 10.648 1.00 77.38 93 VAL A C 1
ATOM 688 O O . VAL A 1 93 ? -4.178 6.260 11.777 1.00 77.38 93 VAL A O 1
ATOM 691 N N . LEU A 1 94 ? -4.473 5.703 9.629 1.00 75.88 94 LEU A N 1
ATOM 692 C CA . LEU A 1 94 ? -4.004 4.324 9.801 1.00 75.88 94 LEU A CA 1
ATOM 693 C C . LEU A 1 94 ? -2.552 4.251 10.306 1.00 75.88 94 LEU A C 1
ATOM 695 O O . LEU A 1 94 ? -2.234 3.374 11.106 1.00 75.88 94 LEU A O 1
ATOM 699 N N . ILE A 1 95 ? -1.679 5.169 9.879 1.00 80.56 95 ILE A N 1
ATOM 700 C CA . ILE A 1 95 ? -0.308 5.269 10.404 1.00 80.56 95 ILE A CA 1
ATOM 701 C C . ILE A 1 95 ? -0.306 5.773 11.853 1.00 80.56 95 ILE A C 1
ATOM 703 O O . ILE A 1 95 ? 0.398 5.214 12.691 1.00 80.56 95 ILE A O 1
ATOM 707 N N . ALA A 1 96 ? -1.097 6.803 12.168 1.00 80.06 96 ALA A N 1
ATOM 708 C CA . ALA A 1 96 ? -1.170 7.379 13.512 1.00 80.06 96 ALA A CA 1
ATOM 709 C C . ALA A 1 96 ? -1.660 6.366 14.562 1.00 80.06 96 ALA A C 1
ATOM 711 O O . ALA A 1 96 ? -1.116 6.310 15.661 1.00 80.06 96 ALA A O 1
ATOM 712 N N . GLU A 1 97 ? -2.621 5.519 14.192 1.00 73.44 97 GLU A N 1
ATOM 713 C CA . GLU A 1 97 ? -3.146 4.434 15.031 1.00 73.44 97 GLU A CA 1
ATOM 714 C C . GLU A 1 97 ? -2.223 3.195 15.064 1.00 73.44 97 GLU A C 1
ATOM 716 O O . GLU A 1 97 ? -2.559 2.169 15.655 1.00 73.44 97 GLU A O 1
ATOM 721 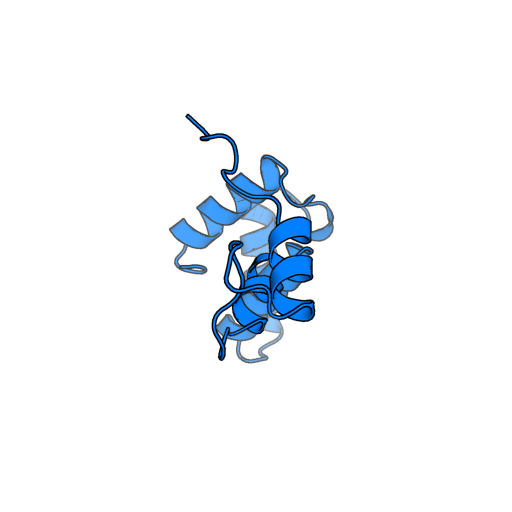N N . GLY A 1 98 ? -1.060 3.242 14.401 1.00 76.38 98 GLY A N 1
ATOM 722 C CA . GLY A 1 98 ? -0.112 2.124 14.336 1.00 76.38 98 GLY A CA 1
ATOM 723 C C . GLY A 1 98 ? -0.638 0.907 13.568 1.00 76.38 98 GLY A C 1
ATOM 724 O O . GLY A 1 98 ? -0.083 -0.190 13.680 1.00 76.38 98 GLY A O 1
ATOM 725 N N . LEU A 1 99 ? -1.710 1.085 12.791 1.00 70.69 99 LEU A N 1
ATOM 726 C CA . LEU A 1 99 ? -2.344 0.044 11.986 1.00 70.69 99 LEU A CA 1
ATOM 727 C C . LEU A 1 99 ? -1.559 -0.224 10.695 1.00 70.69 99 LEU A C 1
ATOM 729 O O . LEU A 1 99 ? -1.615 -1.343 10.188 1.00 70.69 99 LEU A O 1
ATOM 733 N N . TRP A 1 100 ? -0.784 0.755 10.220 1.00 70.19 100 TRP A N 1
ATOM 734 C CA . TRP A 1 100 ? 0.021 0.709 8.996 1.00 70.19 100 TRP A CA 1
ATOM 735 C C . TRP A 1 100 ? 1.409 1.341 9.241 1.00 70.19 100 TRP A C 1
ATOM 737 O O . TRP A 1 100 ? 1.494 2.400 9.855 1.00 70.19 100 TRP A O 1
ATOM 747 N N . SER A 1 101 ? 2.487 0.694 8.767 1.00 65.94 101 SER A N 1
ATOM 748 C CA . SER A 1 101 ? 3.868 1.227 8.729 1.00 65.94 101 SER A CA 1
ATOM 749 C C . SER A 1 101 ? 4.161 2.225 7.599 1.00 65.94 101 SER A C 1
ATOM 751 O O . SER A 1 101 ? 3.933 1.856 6.419 1.00 65.94 101 SER A O 1
#

Foldseek 3Di:
DPPDPPDDPVQQDVCQVVVPPVDNHDDPPDDCVVVVVVPPQQLVVVLLVLLCVVCVPPPVSSVVSLVVLQVQLVHHSNPDGPPDPSSVSSVVVCVVVVSHD

Radius of gyration: 18.54 Å; chains: 1; bounding box: 41×34×42 Å

Sequence (101 aa):
AMTLPRWKTSEIVHASLTQDAARPHFLAPVDLQVIKACGVTFVDSMIERVIEERCGGDASRAAEMRELVGRALGGSISSIR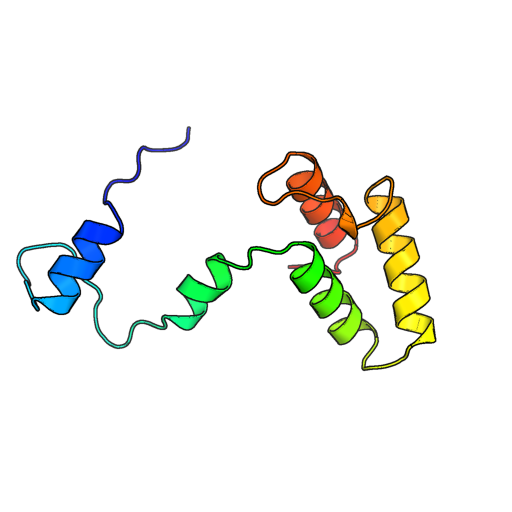PGSPAAAEAKKVLIAEGLWS

pLDDT: mean 76.72, std 10.95, range [44.44, 93.38]

Secondary structure (DSSP, 8-state):
--PPPSS-HHHHHHHHHTT-TTS--PPSSP-HHHHHHTT---HHHHHHHHHHHHHTT-HHHHHHHHHHHHHHTTS-GGGPPTTSHHHHHHHHHHHHTTS--